Protein AF-A0A937X8Z0-F1 (afdb_monomer_lite)

Foldseek 3Di:
DPDPVLDQDPVLLVLLLQLLLVLLVQVLAALRHSLVSNVVSVCNVSLVVLVVCVVVVVPDPSSVSSPCSSVVSSVVNNVVCVVVSVVCCVPVVVVRVVVRVVSNVVSDDPD

Radius of gyration: 16.5 Å; chains: 1; bounding box: 35×36×47 Å

Organism: Eiseniibacteriota bacterium (NCBI:txid2212470)

Sequence (111 aa):
MQSPEDRVSPPVLLRAAFGGLLSGVANLVPGISGGTMLLAAGIYPRFVRAVAAVSTLRLQAGPIALLAVVALSTGAAILLLAGPIKELVVHQRWIMYSLFIGLTLGGLPVV

pLDDT: mean 90.81, std 11.16, range [37.5, 98.31]

Secondary structure (DSSP, 8-state):
---GGGS--HHHHHHHHHHHHHHHHHHHSTT--HHHHHHHTT-HHHHHHHHHHHHTT---HHHHHHHHHHHHHHHHHHHHHHHHHHHHHHHSHHHHHHHHHHHHHHTS---

Structure (mmCIF, N/CA/C/O backbone):
data_AF-A0A937X8Z0-F1
#
_entry.id   AF-A0A937X8Z0-F1
#
loop_
_atom_site.group_PDB
_atom_site.id
_atom_site.type_symbol
_atom_site.label_atom_id
_atom_site.label_alt_id
_atom_site.label_comp_id
_atom_site.label_asym_id
_atom_site.label_entity_id
_atom_site.label_seq_id
_atom_site.pdbx_PDB_ins_code
_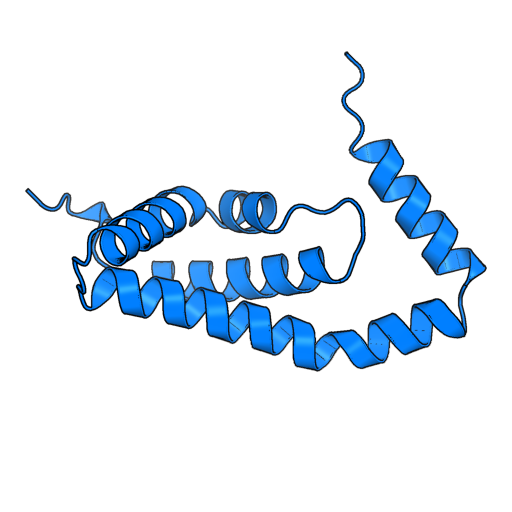atom_site.Cartn_x
_atom_site.Cartn_y
_atom_site.Cartn_z
_atom_site.occupancy
_atom_site.B_iso_or_equiv
_atom_site.auth_seq_id
_atom_site.auth_comp_id
_atom_site.auth_asym_id
_atom_si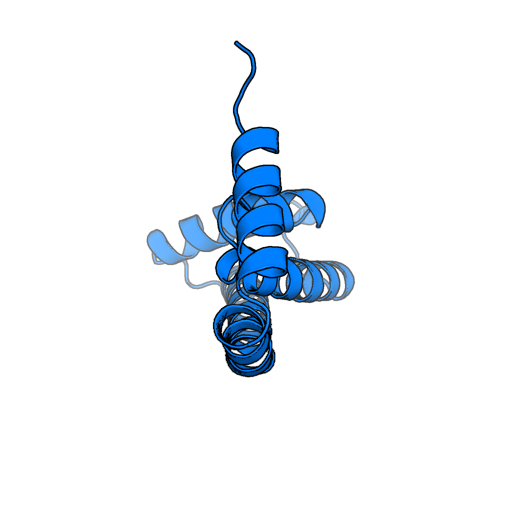te.auth_atom_id
_atom_site.pdbx_PDB_model_num
ATOM 1 N N . MET A 1 1 ? -16.987 5.3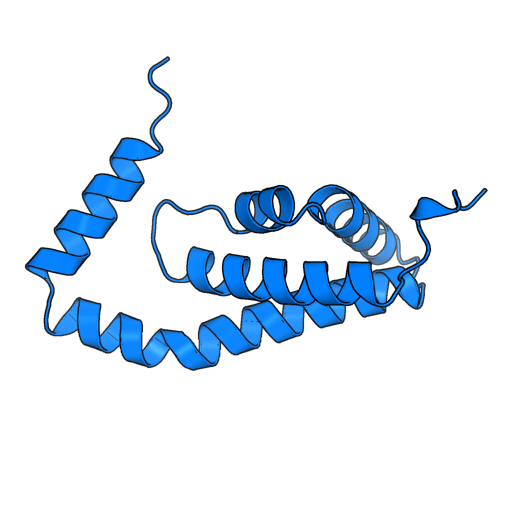93 23.948 1.00 37.50 1 MET A N 1
ATOM 2 C CA . MET A 1 1 ? -18.065 4.601 23.321 1.00 37.50 1 MET A CA 1
ATOM 3 C C . MET A 1 1 ? -17.543 4.123 21.974 1.00 37.50 1 MET A C 1
ATOM 5 O O . MET A 1 1 ? -17.239 4.970 21.150 1.00 37.50 1 MET A O 1
ATOM 9 N N . GLN A 1 2 ? -17.314 2.818 21.791 1.00 44.31 2 GLN A N 1
ATOM 10 C CA . GLN A 1 2 ? -16.991 2.256 20.470 1.00 44.31 2 GLN A CA 1
ATOM 11 C C . GLN A 1 2 ? -18.257 2.365 19.623 1.00 44.31 2 GLN A C 1
ATOM 13 O O . GLN A 1 2 ? -19.276 1.775 19.988 1.00 44.31 2 GLN A O 1
ATOM 18 N N . SER A 1 3 ? -18.235 3.160 18.558 1.00 48.75 3 SER A N 1
ATOM 19 C CA . SER A 1 3 ? -19.371 3.215 17.649 1.00 48.75 3 SER A CA 1
ATOM 20 C C . SER A 1 3 ? -19.538 1.844 16.964 1.00 48.75 3 SER A C 1
ATOM 22 O O . SER A 1 3 ? -18.546 1.146 16.731 1.00 48.75 3 SER A O 1
ATOM 24 N N . PRO A 1 4 ? -20.772 1.399 16.657 1.00 53.78 4 PRO A N 1
ATOM 25 C CA . PRO A 1 4 ? -21.049 0.067 16.092 1.00 53.78 4 PRO A CA 1
ATOM 26 C C . PRO A 1 4 ? -20.249 -0.271 14.818 1.00 53.78 4 PRO A C 1
ATOM 28 O O . PRO A 1 4 ? -20.068 -1.438 14.476 1.00 53.78 4 PRO A O 1
ATOM 31 N N . GLU A 1 5 ? -19.741 0.758 14.144 1.00 57.09 5 GLU A N 1
ATOM 32 C CA . GLU A 1 5 ? -18.948 0.742 12.913 1.00 57.09 5 GLU A CA 1
ATOM 33 C C . GLU A 1 5 ? -17.433 0.481 13.073 1.00 57.09 5 GLU A C 1
ATOM 35 O O . GLU A 1 5 ? -16.746 0.308 12.056 1.00 57.09 5 GLU A O 1
ATOM 40 N N . ASP A 1 6 ? -16.928 0.396 14.314 1.00 58.69 6 ASP A N 1
ATOM 41 C CA . ASP A 1 6 ? -15.540 0.021 14.654 1.00 58.69 6 ASP A CA 1
ATOM 42 C C . ASP A 1 6 ? -15.355 -1.498 14.859 1.00 58.69 6 ASP A C 1
ATOM 44 O O . ASP A 1 6 ? -14.237 -1.979 15.070 1.00 58.69 6 ASP A O 1
ATOM 48 N N . ARG A 1 7 ? -16.431 -2.294 14.772 1.00 68.25 7 ARG A N 1
ATOM 49 C CA . ARG A 1 7 ? -16.309 -3.756 14.795 1.00 68.25 7 ARG A CA 1
ATOM 50 C C . ARG A 1 7 ? -15.673 -4.241 13.498 1.00 68.25 7 ARG A C 1
ATOM 52 O O . ARG A 1 7 ? -16.231 -4.092 12.409 1.00 68.25 7 ARG A O 1
ATOM 59 N N . VAL A 1 8 ? -14.517 -4.882 13.631 1.00 76.50 8 VAL A N 1
ATOM 60 C CA . VAL A 1 8 ? -13.879 -5.607 12.533 1.00 76.50 8 VAL A CA 1
ATOM 61 C C . VAL A 1 8 ? -14.742 -6.821 12.206 1.00 76.50 8 VAL A C 1
ATOM 63 O O . VAL A 1 8 ? -14.759 -7.811 12.931 1.00 76.50 8 VAL A O 1
ATOM 66 N N . SER A 1 9 ? -15.519 -6.695 11.137 1.00 85.88 9 SER A N 1
ATOM 67 C CA . SER A 1 9 ? -16.422 -7.724 10.631 1.00 85.88 9 SER A CA 1
ATOM 68 C C . SER A 1 9 ? -15.829 -8.390 9.380 1.00 85.88 9 SER A C 1
ATOM 70 O O . SER A 1 9 ? -14.983 -7.785 8.711 1.00 85.88 9 SER A O 1
ATOM 72 N N . PRO A 1 10 ? -16.274 -9.607 9.012 1.00 86.56 10 PRO A N 1
ATOM 73 C CA . PRO A 1 10 ? -15.806 -10.301 7.809 1.00 86.56 10 PRO A CA 1
ATOM 74 C C . PRO A 1 10 ? -15.796 -9.454 6.520 1.00 86.56 10 PRO A C 1
ATOM 76 O O . PRO A 1 10 ? -14.779 -9.467 5.825 1.00 86.56 10 PRO A O 1
ATOM 79 N N . PRO A 1 11 ? -16.835 -8.652 6.190 1.00 90.56 11 PRO A N 1
ATOM 80 C CA . PRO A 1 11 ? -16.798 -7.828 4.980 1.00 90.56 11 PRO A CA 1
ATOM 81 C C . PRO A 1 11 ? -15.759 -6.703 5.057 1.00 90.56 11 PRO A C 1
ATOM 83 O O . PRO A 1 11 ? -15.192 -6.319 4.037 1.00 90.56 11 PRO A O 1
ATOM 86 N N . VAL A 1 12 ? -15.475 -6.175 6.251 1.00 91.44 12 VAL A N 1
ATOM 87 C CA . VAL A 1 12 ? -14.427 -5.161 6.437 1.00 91.44 12 VAL A CA 1
ATOM 88 C C . VAL A 1 12 ? -13.047 -5.781 6.241 1.00 91.44 12 VAL A C 1
ATOM 90 O O . VAL A 1 12 ? -12.215 -5.180 5.569 1.00 91.44 12 VAL A O 1
ATOM 93 N N . LEU A 1 13 ? -12.816 -6.990 6.762 1.00 93.19 13 LEU A N 1
ATOM 94 C CA . LEU A 1 13 ? -11.568 -7.734 6.556 1.00 93.19 13 LEU A CA 1
ATOM 95 C C . LEU A 1 13 ? -11.348 -8.075 5.081 1.00 93.19 13 LEU A C 1
ATOM 97 O O . LEU A 1 13 ? -10.238 -7.923 4.584 1.00 93.19 13 LEU A O 1
ATOM 101 N N . LEU A 1 14 ? -12.404 -8.460 4.360 1.00 95.00 14 LEU A N 1
ATOM 102 C CA . LEU A 1 14 ? -12.322 -8.710 2.922 1.00 95.00 14 LEU A CA 1
ATOM 103 C C . LEU A 1 14 ? -11.933 -7.443 2.150 1.00 95.00 14 LEU A C 1
ATOM 105 O O . LEU A 1 14 ? -11.033 -7.475 1.313 1.00 95.00 14 LEU A O 1
ATOM 109 N N . ARG A 1 15 ? -12.565 -6.305 2.464 1.00 95.25 15 ARG A N 1
ATOM 110 C CA . ARG A 1 15 ? -12.204 -5.006 1.870 1.00 95.25 15 ARG A CA 1
ATOM 111 C C . ARG A 1 15 ? -10.788 -4.582 2.246 1.00 95.25 15 ARG A C 1
ATOM 113 O O . ARG A 1 15 ? -10.106 -3.983 1.425 1.00 95.25 15 ARG A O 1
ATOM 120 N N . ALA A 1 16 ? -10.341 -4.901 3.459 1.00 96.25 16 ALA A N 1
ATOM 121 C CA . ALA A 1 16 ? -8.982 -4.634 3.914 1.00 96.25 16 ALA A CA 1
ATOM 122 C C . ALA A 1 16 ? -7.956 -5.491 3.164 1.00 96.25 16 ALA A C 1
ATOM 124 O O . ALA A 1 16 ? -6.927 -4.967 2.757 1.00 96.25 16 ALA A O 1
ATOM 125 N N . ALA A 1 17 ? -8.258 -6.767 2.918 1.00 97.50 17 ALA A N 1
ATOM 126 C CA . ALA A 1 17 ? -7.423 -7.644 2.106 1.00 97.50 17 ALA A CA 1
ATOM 127 C C . ALA A 1 17 ? -7.352 -7.148 0.656 1.00 97.50 17 ALA A C 1
ATOM 129 O O . ALA A 1 17 ? -6.266 -7.012 0.106 1.00 97.50 17 ALA A O 1
ATOM 130 N N . PHE A 1 18 ? -8.493 -6.803 0.051 1.00 97.62 18 PHE A N 1
ATOM 131 C CA . PHE A 1 18 ? -8.531 -6.254 -1.305 1.00 97.62 18 PHE A CA 1
ATOM 132 C C . PHE A 1 18 ? -7.789 -4.913 -1.408 1.00 97.62 18 PHE A C 1
ATOM 134 O O . PHE A 1 18 ? -6.944 -4.735 -2.279 1.00 97.62 18 PHE A O 1
ATOM 141 N N . GLY A 1 19 ? -8.045 -3.989 -0.480 1.00 97.31 19 GLY A N 1
ATOM 142 C CA . GLY A 1 19 ? -7.348 -2.707 -0.413 1.00 97.31 19 GLY A CA 1
ATOM 143 C C . GLY A 1 19 ? -5.846 -2.864 -0.176 1.00 97.31 19 GLY A C 1
ATOM 144 O O . GLY A 1 19 ? -5.063 -2.142 -0.784 1.00 97.31 19 GLY A O 1
ATOM 145 N N . GLY A 1 20 ? -5.432 -3.821 0.656 1.00 97.69 20 GLY A N 1
ATOM 146 C CA . GLY A 1 20 ? -4.023 -4.132 0.882 1.00 97.69 20 GLY A CA 1
ATOM 147 C C . GLY A 1 20 ? -3.349 -4.743 -0.348 1.00 97.69 20 GLY A C 1
ATOM 148 O O . GLY A 1 20 ? -2.253 -4.318 -0.698 1.00 97.69 20 GLY A O 1
ATOM 149 N N . LEU A 1 21 ? -4.021 -5.633 -1.089 1.00 97.94 21 LEU A N 1
ATOM 150 C CA . LEU A 1 21 ? -3.526 -6.115 -2.386 1.00 97.94 21 LEU A CA 1
ATOM 151 C C . LEU A 1 21 ? -3.301 -4.950 -3.362 1.00 97.94 21 LEU A C 1
ATOM 153 O O . LEU A 1 21 ? -2.215 -4.826 -3.926 1.00 97.94 21 LEU A O 1
ATOM 157 N N . LEU A 1 22 ? -4.290 -4.060 -3.516 1.00 96.94 22 LEU A N 1
ATOM 158 C CA . LEU A 1 22 ? -4.166 -2.875 -4.372 1.00 96.94 22 LEU A CA 1
ATOM 159 C C . LEU A 1 22 ? -3.053 -1.933 -3.897 1.00 96.94 22 LEU A C 1
ATOM 161 O O . LEU A 1 22 ? -2.303 -1.407 -4.714 1.00 96.94 22 LEU A O 1
ATOM 165 N N . SER A 1 23 ? -2.910 -1.744 -2.583 1.00 97.56 23 SER A N 1
ATOM 166 C CA . SER A 1 23 ? -1.815 -0.961 -2.004 1.00 97.56 23 SER A CA 1
ATOM 167 C C . SER A 1 23 ? -0.450 -1.590 -2.287 1.00 97.56 23 SER A C 1
ATOM 169 O O . SER A 1 23 ? 0.513 -0.865 -2.517 1.00 97.56 23 SER A O 1
ATOM 171 N N . GLY A 1 24 ? -0.347 -2.920 -2.286 1.00 97.00 24 GLY A N 1
ATOM 172 C CA . GLY A 1 24 ? 0.883 -3.624 -2.643 1.00 97.00 24 GLY A CA 1
ATOM 173 C C . GLY A 1 24 ? 1.252 -3.431 -4.110 1.00 97.00 24 GLY A C 1
ATOM 174 O O . GLY A 1 24 ? 2.404 -3.127 -4.405 1.00 97.00 24 GLY A O 1
ATOM 175 N N . VAL A 1 25 ? 0.273 -3.514 -5.018 1.00 95.31 25 VAL A N 1
ATOM 176 C CA . VAL A 1 25 ? 0.470 -3.198 -6.446 1.00 95.31 25 VAL A CA 1
ATOM 177 C C . VAL A 1 25 ? 0.910 -1.744 -6.626 1.00 95.31 25 VAL A C 1
ATOM 179 O O . VAL A 1 25 ? 1.869 -1.480 -7.346 1.00 95.31 25 VAL A O 1
ATOM 182 N N . ALA A 1 26 ? 0.246 -0.807 -5.942 1.00 94.94 26 ALA A N 1
ATOM 183 C CA . ALA A 1 26 ? 0.575 0.614 -5.996 1.00 94.94 26 ALA A CA 1
ATOM 184 C C . ALA A 1 26 ? 2.030 0.892 -5.596 1.00 94.94 26 ALA A C 1
ATOM 186 O O . ALA A 1 26 ? 2.697 1.691 -6.238 1.00 94.94 26 ALA A O 1
ATOM 187 N N . ASN A 1 27 ? 2.556 0.184 -4.594 1.00 94.75 27 ASN A N 1
ATOM 188 C CA . ASN A 1 27 ? 3.937 0.361 -4.143 1.00 94.75 27 ASN A CA 1
ATOM 189 C C . ASN A 1 27 ? 4.993 -0.146 -5.144 1.00 94.75 27 ASN A C 1
ATOM 191 O O . ASN A 1 27 ? 6.167 0.188 -4.998 1.00 94.75 27 ASN A O 1
ATOM 195 N N . LEU A 1 28 ? 4.607 -0.949 -6.140 1.00 93.50 28 LEU A N 1
ATOM 196 C CA . LEU A 1 28 ? 5.510 -1.431 -7.190 1.00 93.50 28 LEU A CA 1
ATOM 197 C C . LEU A 1 28 ? 5.553 -0.506 -8.416 1.00 93.50 28 LEU A C 1
ATOM 199 O O . LEU A 1 28 ? 6.435 -0.664 -9.261 1.00 93.50 28 LEU A O 1
ATOM 203 N N . VAL A 1 29 ? 4.612 0.438 -8.531 1.00 90.88 29 VAL A N 1
ATOM 204 C CA . VAL A 1 29 ? 4.456 1.310 -9.701 1.00 90.88 29 VAL A CA 1
ATOM 205 C C . VAL A 1 29 ? 4.581 2.780 -9.278 1.00 90.88 29 VAL A C 1
ATOM 207 O O . VAL A 1 29 ? 3.811 3.246 -8.439 1.00 90.88 29 VAL A O 1
ATOM 210 N N . PRO A 1 30 ? 5.513 3.555 -9.860 1.00 87.00 30 PRO A N 1
ATOM 211 C CA . PRO A 1 30 ? 5.668 4.966 -9.520 1.00 87.00 30 PRO A CA 1
ATOM 212 C C . PRO A 1 30 ? 4.417 5.773 -9.891 1.00 87.00 30 PRO A C 1
ATOM 214 O O . PRO A 1 30 ? 3.786 5.534 -10.919 1.00 87.00 30 PRO A O 1
ATOM 217 N N . GLY A 1 31 ? 4.073 6.749 -9.050 1.00 84.25 31 GLY A N 1
ATOM 218 C CA . GLY A 1 31 ? 2.926 7.636 -9.268 1.00 84.25 31 GLY A CA 1
ATOM 219 C C . GLY A 1 31 ? 1.591 7.130 -8.706 1.00 84.25 31 GLY A C 1
ATOM 220 O O . GLY A 1 31 ? 0.615 7.874 -8.753 1.00 84.25 31 GLY A O 1
ATOM 221 N N . ILE A 1 32 ? 1.524 5.925 -8.120 1.00 90.31 32 ILE A N 1
ATOM 222 C CA . ILE A 1 32 ? 0.3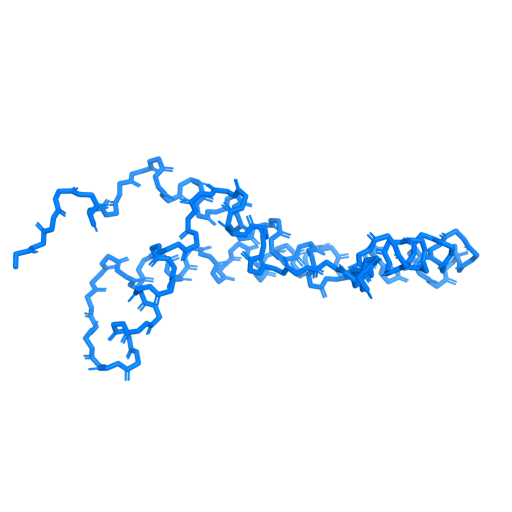20 5.431 -7.423 1.00 90.31 32 ILE A CA 1
ATOM 223 C C . ILE A 1 32 ? 0.509 5.502 -5.903 1.00 90.31 32 ILE A C 1
ATOM 225 O O . ILE A 1 32 ? 1.470 4.975 -5.353 1.00 90.31 32 ILE A O 1
ATOM 229 N N . SER A 1 33 ? -0.446 6.108 -5.193 1.00 91.56 33 SER A N 1
ATOM 230 C CA . SER A 1 33 ? -0.459 6.134 -3.723 1.00 91.56 33 SER A CA 1
ATOM 231 C C . SER A 1 33 ? -1.181 4.913 -3.144 1.00 91.56 33 SER A C 1
ATOM 233 O O . SER A 1 33 ? -2.382 4.725 -3.363 1.00 91.56 33 SER A O 1
ATOM 235 N N . GLY A 1 34 ? -0.477 4.117 -2.332 1.00 92.94 34 GLY A N 1
ATOM 236 C CA . GLY A 1 34 ? -1.069 2.990 -1.603 1.00 92.94 34 GLY A CA 1
ATOM 237 C C . GLY A 1 34 ? -2.197 3.417 -0.655 1.00 92.94 34 GLY A C 1
ATOM 238 O O . GLY A 1 34 ? -3.253 2.788 -0.618 1.00 92.94 34 GLY A O 1
ATOM 239 N N . GLY A 1 35 ? -2.049 4.559 0.027 1.00 93.44 35 GLY A N 1
ATOM 240 C CA . GLY A 1 35 ? -3.103 5.127 0.877 1.00 93.44 35 GLY A CA 1
ATOM 241 C C . GLY A 1 35 ? -4.378 5.471 0.099 1.00 93.44 35 GLY A C 1
ATOM 242 O O . GLY A 1 35 ? -5.482 5.218 0.583 1.00 93.44 35 GLY A O 1
ATOM 243 N N . THR A 1 36 ? -4.241 5.953 -1.140 1.00 93.81 36 THR A N 1
ATOM 244 C CA . THR A 1 36 ? -5.380 6.217 -2.033 1.00 93.81 36 THR A CA 1
ATOM 245 C C . THR A 1 36 ? -6.088 4.926 -2.439 1.00 93.81 36 THR A C 1
ATOM 247 O O . THR A 1 36 ? -7.313 4.909 -2.522 1.00 93.81 36 THR A O 1
ATOM 250 N N . MET A 1 37 ? -5.365 3.816 -2.619 1.00 96.19 37 MET A N 1
ATOM 251 C CA . MET A 1 37 ? -5.986 2.509 -2.882 1.00 96.19 37 MET A CA 1
ATOM 252 C C . MET A 1 37 ? -6.773 1.990 -1.674 1.00 96.19 37 MET A C 1
ATOM 254 O O . MET A 1 37 ? -7.885 1.481 -1.825 1.00 96.19 37 MET A O 1
ATOM 258 N N . LEU A 1 38 ? -6.260 2.193 -0.457 1.00 96.94 38 LEU A N 1
ATOM 259 C CA . LEU A 1 38 ? -7.010 1.895 0.769 1.00 96.94 38 LEU A CA 1
ATOM 260 C C . LEU A 1 38 ? -8.252 2.798 0.903 1.00 96.94 38 LEU A C 1
ATOM 262 O O . LEU A 1 38 ? -9.280 2.370 1.439 1.00 96.94 38 LEU A O 1
ATOM 266 N N . LEU A 1 39 ? -8.180 4.044 0.422 1.00 96.31 39 LEU A N 1
ATOM 267 C CA . LEU A 1 39 ? -9.314 4.970 0.413 1.00 96.31 39 LEU A CA 1
ATOM 268 C C . LEU A 1 39 ? -10.373 4.519 -0.592 1.00 96.31 39 LEU A C 1
ATOM 270 O O . LEU A 1 39 ? -11.542 4.426 -0.224 1.00 96.31 39 LEU A O 1
ATOM 274 N N . ALA A 1 40 ? -9.962 4.149 -1.805 1.00 95.38 40 ALA A N 1
ATOM 275 C CA . ALA A 1 40 ? -10.834 3.595 -2.837 1.00 95.38 40 ALA A CA 1
ATOM 276 C C . ALA A 1 40 ? -11.525 2.296 -2.380 1.00 95.38 40 ALA A C 1
ATOM 278 O O . ALA A 1 40 ? -12.706 2.090 -2.645 1.00 95.38 40 ALA A O 1
ATOM 279 N N . ALA A 1 41 ? -10.832 1.450 -1.607 1.00 95.06 41 ALA A N 1
ATOM 280 C CA . ALA A 1 41 ? -11.416 0.257 -0.987 1.00 95.06 41 ALA A CA 1
ATOM 281 C C . ALA A 1 41 ? -12.388 0.567 0.179 1.00 95.06 41 ALA A C 1
ATOM 283 O O . ALA A 1 41 ? -13.083 -0.328 0.677 1.00 95.06 41 ALA A O 1
ATOM 284 N N . GLY A 1 42 ? -12.456 1.826 0.627 1.00 94.81 42 GLY A N 1
ATOM 285 C CA . GLY A 1 42 ? -13.325 2.294 1.710 1.00 94.81 42 GLY A CA 1
ATOM 286 C C . GLY A 1 42 ? -12.831 1.943 3.117 1.00 94.81 42 GLY A C 1
ATOM 287 O O . GLY A 1 42 ? -13.604 2.002 4.077 1.00 94.81 42 GLY A O 1
ATOM 288 N N . ILE A 1 43 ? -11.560 1.553 3.262 1.00 95.44 43 ILE A N 1
ATOM 289 C CA . ILE A 1 43 ? -10.987 1.104 4.543 1.00 95.44 43 ILE A CA 1
ATOM 290 C C . ILE A 1 43 ? -9.989 2.097 5.143 1.00 95.44 43 ILE A C 1
ATOM 292 O O . ILE A 1 43 ? -9.664 1.976 6.324 1.00 95.44 43 ILE A O 1
ATOM 296 N N . TYR A 1 44 ? -9.566 3.117 4.390 1.00 95.56 44 TYR A N 1
ATOM 297 C CA . TYR A 1 44 ? -8.577 4.106 4.835 1.00 95.56 44 TYR A CA 1
ATOM 298 C C . TYR A 1 44 ? -8.882 4.768 6.192 1.00 95.56 44 TYR A C 1
ATOM 300 O O . TYR A 1 44 ? -7.993 4.755 7.044 1.00 95.56 44 TYR A O 1
ATOM 308 N N . PRO A 1 45 ? -10.106 5.258 6.494 1.00 94.00 45 PRO A N 1
ATOM 309 C CA . PRO A 1 45 ? -10.377 5.862 7.803 1.00 94.00 45 PRO A CA 1
ATOM 310 C C . PRO A 1 45 ? -10.173 4.883 8.967 1.00 94.00 45 PRO A C 1
ATOM 312 O O . PRO A 1 45 ? -9.661 5.261 10.019 1.00 94.00 45 PRO A O 1
ATOM 315 N N . ARG A 1 46 ? -10.539 3.608 8.774 1.00 92.88 46 ARG A N 1
ATOM 316 C CA . ARG A 1 46 ? -10.345 2.550 9.778 1.00 92.88 46 ARG A CA 1
ATOM 317 C C . ARG A 1 46 ? -8.873 2.180 9.912 1.00 92.88 46 ARG A C 1
ATOM 319 O O . ARG A 1 46 ? -8.407 1.997 11.030 1.00 92.88 46 ARG A O 1
ATOM 326 N N . PHE A 1 47 ? -8.146 2.122 8.798 1.00 94.94 47 PHE A N 1
ATOM 327 C CA . PHE A 1 47 ? -6.704 1.891 8.785 1.00 94.94 47 PHE A CA 1
ATOM 328 C C . PHE A 1 47 ? -5.962 2.973 9.579 1.00 94.94 47 PHE A C 1
ATOM 330 O O . PHE A 1 47 ? -5.236 2.642 10.508 1.00 94.94 47 PHE A O 1
ATOM 337 N N . VAL A 1 48 ? -6.213 4.258 9.303 1.00 95.69 48 VAL A N 1
ATOM 338 C CA . VAL A 1 48 ? -5.564 5.373 10.017 1.00 95.69 48 VAL A CA 1
ATOM 339 C C . VAL A 1 48 ? -5.895 5.354 11.513 1.00 95.69 48 VAL A C 1
ATOM 341 O O . VAL A 1 48 ? -4.995 5.504 12.338 1.00 95.69 48 VAL A O 1
ATOM 344 N N . ARG A 1 49 ? -7.158 5.104 11.892 1.00 94.00 49 ARG A N 1
ATOM 345 C CA . ARG A 1 49 ? -7.539 4.937 13.309 1.00 94.00 49 ARG A CA 1
ATOM 346 C C . ARG A 1 49 ? -6.831 3.753 13.963 1.00 94.00 49 ARG A C 1
ATOM 348 O O . ARG A 1 49 ? -6.400 3.865 15.107 1.00 94.00 49 ARG A O 1
ATOM 355 N N . ALA A 1 50 ? -6.709 2.632 13.254 1.00 93.19 50 ALA A N 1
ATOM 356 C CA . ALA A 1 50 ? -6.027 1.451 13.761 1.00 93.19 50 ALA A CA 1
ATOM 357 C C . ALA A 1 50 ? -4.529 1.708 13.970 1.00 93.19 50 ALA A C 1
ATOM 359 O O . ALA A 1 50 ? -4.003 1.350 15.023 1.00 93.19 50 ALA A O 1
ATOM 360 N N . VAL A 1 51 ? -3.869 2.394 13.027 1.00 95.44 51 VAL A N 1
ATOM 361 C CA . VAL A 1 51 ? -2.482 2.859 13.187 1.00 95.44 51 VAL A CA 1
ATOM 362 C C . VAL A 1 51 ? -2.370 3.758 14.419 1.00 95.44 51 VAL A C 1
ATOM 364 O O . VAL A 1 51 ? -1.562 3.474 15.295 1.00 95.44 51 VAL A O 1
ATOM 367 N N . ALA A 1 52 ? -3.228 4.775 14.553 1.00 95.12 52 ALA A N 1
ATOM 368 C CA . ALA A 1 52 ? -3.206 5.693 15.694 1.00 95.12 52 ALA A CA 1
ATOM 369 C C . ALA A 1 52 ? -3.415 4.983 17.049 1.00 95.12 52 ALA A C 1
ATOM 371 O O . ALA A 1 52 ? -2.772 5.325 18.045 1.00 95.12 52 ALA A O 1
ATOM 372 N N . ALA A 1 53 ? -4.283 3.968 17.102 1.00 92.50 53 ALA A N 1
ATOM 373 C CA . ALA A 1 53 ? -4.485 3.155 18.298 1.00 92.50 53 ALA A CA 1
ATOM 374 C C . ALA A 1 53 ? -3.212 2.380 18.678 1.00 92.50 53 ALA A C 1
ATOM 376 O O . ALA A 1 53 ? -2.782 2.429 19.829 1.00 92.50 53 ALA A O 1
ATOM 377 N N . VAL A 1 54 ? -2.558 1.726 17.716 1.00 92.62 54 VAL A N 1
ATOM 378 C CA . VAL A 1 54 ? -1.305 0.997 17.970 1.00 92.62 54 VAL A CA 1
ATOM 379 C C . VAL A 1 54 ? -0.165 1.950 18.341 1.00 92.62 54 VAL A C 1
ATOM 381 O O . VAL A 1 54 ? 0.568 1.669 19.286 1.00 92.62 54 VAL A O 1
ATOM 384 N N . SER A 1 55 ? -0.058 3.110 17.685 1.00 93.94 55 SER A N 1
ATOM 385 C CA . SER A 1 55 ? 0.934 4.147 18.011 1.00 93.94 55 SER A CA 1
ATOM 386 C C . SER A 1 55 ? 0.778 4.705 19.428 1.00 93.94 55 SER A C 1
ATOM 388 O O . SER A 1 55 ? 1.758 5.129 20.030 1.00 93.94 55 SER A O 1
ATOM 390 N N . THR A 1 56 ? -0.436 4.681 19.982 1.00 94.31 56 THR A N 1
ATOM 391 C CA . THR A 1 56 ? -0.722 5.077 21.372 1.00 94.31 56 THR A CA 1
ATOM 392 C C . THR A 1 56 ? -0.707 3.893 22.347 1.00 94.31 56 THR A C 1
ATOM 394 O O . THR A 1 56 ? -1.252 3.997 23.445 1.00 94.31 56 THR A O 1
ATOM 397 N N . LEU A 1 57 ? -0.098 2.760 21.960 1.00 92.00 57 LEU A N 1
ATOM 398 C CA . LEU A 1 57 ? -0.000 1.519 22.747 1.00 92.00 57 LEU A CA 1
ATOM 399 C C . LEU A 1 57 ? -1.359 0.902 23.133 1.00 92.00 57 LEU A C 1
ATOM 401 O O . LEU A 1 57 ? -1.451 0.056 24.022 1.00 92.00 57 LEU A O 1
ATOM 405 N N . ARG A 1 58 ? -2.437 1.262 22.428 1.00 88.44 58 ARG A N 1
ATOM 406 C CA . ARG A 1 58 ? -3.764 0.655 22.592 1.00 88.44 58 ARG A CA 1
ATOM 407 C C . ARG A 1 58 ? -3.867 -0.590 21.715 1.00 88.44 58 ARG A C 1
ATOM 409 O O . ARG A 1 58 ? -4.467 -0.577 20.641 1.00 88.44 58 ARG A O 1
ATOM 416 N N . LEU A 1 59 ? -3.279 -1.680 22.202 1.00 88.19 59 LEU A N 1
ATOM 417 C CA . LEU A 1 59 ? -3.177 -2.968 21.510 1.00 88.19 59 LEU A CA 1
ATOM 418 C C . LEU A 1 59 ? -4.488 -3.769 21.562 1.00 88.19 59 LEU A C 1
ATOM 420 O O . LEU A 1 59 ? -4.612 -4.781 22.246 1.00 88.19 59 LEU A O 1
ATOM 424 N N . GLN A 1 60 ? -5.497 -3.293 20.838 1.00 88.69 60 GLN A N 1
ATOM 425 C CA . GLN A 1 60 ? -6.789 -3.966 20.714 1.00 88.69 60 GLN A CA 1
ATOM 426 C C . GLN A 1 60 ? -6.784 -4.965 19.550 1.00 88.69 60 GLN A C 1
ATOM 428 O O . GLN A 1 60 ? -6.275 -4.669 18.469 1.00 88.69 60 GLN A O 1
ATOM 433 N N . ALA A 1 61 ? -7.427 -6.122 19.740 1.00 88.12 61 ALA A N 1
ATOM 434 C CA . ALA A 1 61 ? -7.460 -7.196 18.743 1.00 88.12 61 ALA A CA 1
ATOM 435 C C . ALA A 1 61 ? -8.034 -6.759 17.381 1.00 88.12 61 ALA A C 1
ATOM 437 O O . ALA A 1 61 ? -7.526 -7.177 16.348 1.00 88.12 61 ALA A O 1
ATOM 438 N N . GLY A 1 62 ? -9.052 -5.888 17.359 1.00 89.31 62 GLY A N 1
ATOM 439 C CA . GLY A 1 62 ? -9.655 -5.380 16.118 1.00 89.31 62 GLY A CA 1
ATOM 440 C C . GLY A 1 62 ? -8.669 -4.580 15.252 1.00 89.31 62 GLY A C 1
ATOM 441 O O . GLY A 1 62 ? -8.344 -5.022 14.150 1.00 89.31 62 GLY A O 1
ATOM 442 N N . PRO A 1 63 ? -8.153 -3.432 15.733 1.00 91.62 63 PRO A N 1
ATOM 443 C CA . PRO A 1 63 ? -7.104 -2.668 15.058 1.00 91.62 63 PRO A CA 1
ATOM 444 C C . PRO A 1 63 ? -5.913 -3.517 14.610 1.00 91.62 63 PRO A C 1
ATOM 446 O O . PRO A 1 63 ? -5.487 -3.404 13.464 1.00 91.62 63 PRO A O 1
ATOM 449 N N . ILE A 1 64 ? -5.422 -4.411 15.474 1.00 93.44 64 ILE A N 1
ATOM 450 C CA . ILE A 1 64 ? -4.305 -5.304 15.145 1.00 93.44 64 ILE A CA 1
ATOM 451 C C . ILE A 1 64 ? -4.680 -6.251 14.003 1.00 93.44 64 ILE A C 1
ATOM 453 O O . ILE A 1 64 ? -3.910 -6.377 13.059 1.00 93.44 64 ILE A O 1
ATOM 457 N N . ALA A 1 65 ? -5.861 -6.874 14.038 1.00 94.25 65 ALA A N 1
ATOM 458 C CA . ALA A 1 65 ? -6.321 -7.758 12.971 1.00 94.25 65 ALA A CA 1
ATOM 459 C C . ALA A 1 65 ? -6.471 -7.017 11.634 1.00 94.25 65 ALA A C 1
ATOM 461 O O . ALA A 1 65 ? -6.051 -7.529 10.598 1.00 94.25 65 ALA A O 1
ATOM 462 N N . LEU A 1 66 ? -7.018 -5.796 11.647 1.00 94.94 66 LEU A N 1
ATOM 463 C CA . LEU A 1 66 ? -7.138 -4.969 10.445 1.00 94.94 66 LEU A CA 1
ATOM 464 C C . LEU A 1 66 ? -5.758 -4.652 9.852 1.00 94.94 66 LEU A C 1
ATOM 466 O O . LEU A 1 66 ? -5.545 -4.850 8.657 1.00 94.94 66 LEU A O 1
ATOM 470 N N . LEU A 1 67 ? -4.822 -4.184 10.684 1.00 96.25 67 LEU A N 1
ATOM 471 C CA . LEU A 1 67 ? -3.460 -3.870 10.253 1.00 96.25 67 LEU A CA 1
ATOM 472 C C . LEU A 1 67 ? -2.721 -5.114 9.768 1.00 96.25 67 LEU A C 1
ATOM 474 O O . LEU A 1 67 ? -2.055 -5.046 8.742 1.00 96.25 67 LEU A O 1
ATOM 478 N N . ALA A 1 68 ? -2.875 -6.246 10.454 1.00 96.94 68 ALA A N 1
ATOM 479 C CA . ALA A 1 68 ? -2.279 -7.512 10.055 1.00 96.94 68 ALA A CA 1
ATOM 480 C C . ALA A 1 68 ? -2.786 -7.950 8.678 1.00 96.94 68 ALA A C 1
ATOM 482 O O . ALA A 1 68 ? -1.981 -8.293 7.822 1.00 96.94 68 ALA A O 1
ATOM 483 N N . VAL A 1 69 ? -4.095 -7.876 8.418 1.00 97.69 69 VAL A N 1
ATOM 484 C CA . VAL A 1 69 ? -4.653 -8.223 7.103 1.00 97.69 69 VAL A CA 1
ATOM 485 C C . VAL A 1 69 ? -4.145 -7.288 6.009 1.00 97.69 69 VAL A C 1
ATOM 487 O O . VAL A 1 69 ? -3.728 -7.773 4.956 1.00 97.69 69 VAL A O 1
ATOM 490 N N . VAL A 1 70 ? -4.129 -5.971 6.243 1.00 97.81 70 VAL A N 1
ATOM 491 C CA . VAL A 1 70 ? -3.585 -5.009 5.268 1.00 97.81 70 VAL A CA 1
ATOM 492 C C . VAL A 1 70 ? -2.100 -5.279 5.022 1.00 97.81 70 VAL A C 1
ATOM 494 O O . VAL A 1 70 ? -1.684 -5.349 3.871 1.00 97.81 70 VAL A O 1
ATOM 497 N N . ALA A 1 71 ? -1.304 -5.489 6.071 1.00 97.94 71 ALA A N 1
ATOM 498 C CA . ALA A 1 71 ? 0.130 -5.736 5.957 1.00 97.94 71 ALA A CA 1
ATOM 499 C C . ALA A 1 71 ? 0.437 -7.059 5.243 1.00 97.94 71 ALA A C 1
ATOM 501 O O . ALA A 1 71 ? 1.275 -7.084 4.346 1.00 97.94 71 ALA A O 1
ATOM 502 N N . LEU A 1 72 ? -0.268 -8.141 5.589 1.00 98.31 72 LEU A N 1
ATOM 503 C CA . LEU A 1 72 ? -0.098 -9.454 4.966 1.00 98.31 72 LEU A CA 1
ATOM 504 C C . LEU A 1 72 ? -0.484 -9.427 3.489 1.00 98.31 72 LEU A C 1
ATOM 506 O O . LEU A 1 72 ? 0.268 -9.925 2.661 1.00 98.31 72 LEU A O 1
ATOM 510 N N . SER A 1 73 ? -1.621 -8.823 3.141 1.00 97.94 73 SER A N 1
ATOM 511 C CA . SER A 1 73 ? -2.051 -8.710 1.740 1.00 97.94 73 SER A CA 1
ATOM 512 C C . SER A 1 73 ? -1.154 -7.775 0.923 1.00 97.94 73 SER A C 1
ATOM 514 O O . SER A 1 73 ? -0.784 -8.124 -0.195 1.00 97.94 73 SER A O 1
ATOM 516 N N . THR A 1 74 ? -0.727 -6.642 1.490 1.00 98.19 74 THR A N 1
ATOM 517 C CA . THR A 1 74 ? 0.246 -5.734 0.854 1.00 98.19 74 THR A CA 1
ATOM 518 C C . THR A 1 74 ? 1.576 -6.445 0.616 1.00 98.19 74 THR A C 1
ATOM 520 O O . THR A 1 74 ? 2.107 -6.415 -0.492 1.00 98.19 74 THR A O 1
ATOM 523 N N . GLY A 1 75 ? 2.098 -7.128 1.639 1.00 98.12 75 GLY A N 1
ATOM 524 C CA . GLY A 1 75 ? 3.336 -7.896 1.551 1.00 98.12 75 GLY A CA 1
ATOM 525 C C . GLY A 1 75 ? 3.235 -9.043 0.550 1.00 98.12 75 GLY A C 1
ATOM 526 O O . GLY A 1 75 ? 4.124 -9.200 -0.279 1.00 98.12 75 GLY A O 1
ATOM 527 N N . ALA A 1 76 ? 2.132 -9.795 0.560 1.00 98.12 76 ALA A N 1
ATOM 528 C CA . ALA A 1 76 ? 1.882 -10.863 -0.403 1.00 98.12 76 ALA A CA 1
ATOM 529 C C . ALA A 1 76 ? 1.844 -10.332 -1.842 1.00 98.12 76 ALA A C 1
ATOM 531 O O . ALA A 1 76 ? 2.511 -10.891 -2.707 1.00 98.12 76 ALA A O 1
ATOM 532 N N . ALA A 1 77 ? 1.132 -9.230 -2.102 1.00 97.75 77 ALA A N 1
ATOM 533 C CA . ALA A 1 77 ? 1.109 -8.606 -3.423 1.00 97.75 77 ALA A CA 1
ATOM 534 C C . ALA A 1 77 ? 2.512 -8.177 -3.874 1.00 97.75 77 ALA A C 1
ATOM 536 O O . ALA A 1 77 ? 2.903 -8.482 -4.997 1.00 97.75 77 ALA A O 1
ATOM 537 N N . ILE A 1 78 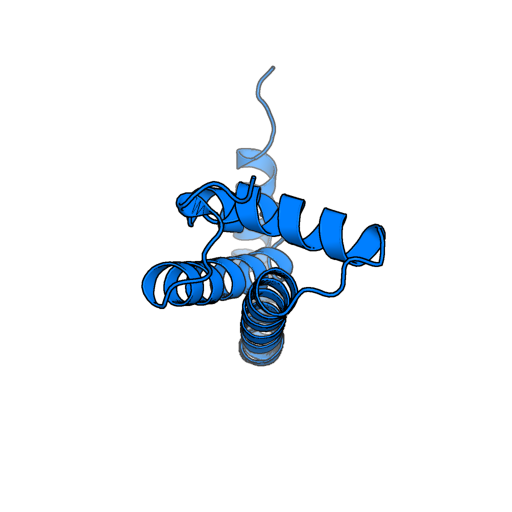? 3.295 -7.542 -2.997 1.00 97.25 78 ILE A N 1
ATOM 538 C CA . ILE A 1 78 ? 4.672 -7.136 -3.309 1.00 97.25 78 ILE A CA 1
ATOM 539 C C . ILE A 1 78 ? 5.543 -8.354 -3.623 1.00 97.25 78 ILE A C 1
ATOM 541 O O . ILE A 1 78 ? 6.180 -8.390 -4.670 1.00 97.25 78 ILE A O 1
ATOM 545 N N . LEU A 1 79 ? 5.553 -9.365 -2.754 1.00 97.75 79 LEU A N 1
ATOM 546 C CA . LEU A 1 79 ? 6.392 -10.553 -2.925 1.00 97.75 79 LEU A CA 1
ATOM 547 C C . LEU A 1 79 ? 6.041 -11.332 -4.198 1.00 97.75 79 LEU A C 1
ATOM 549 O O . LEU A 1 79 ? 6.940 -11.806 -4.887 1.00 97.75 79 LEU A O 1
ATOM 553 N N . LEU A 1 80 ? 4.751 -11.436 -4.527 1.00 97.50 80 LEU A N 1
ATOM 554 C CA . LEU A 1 80 ? 4.285 -12.160 -5.708 1.00 97.50 80 LEU A CA 1
ATOM 555 C C . LEU A 1 80 ? 4.511 -11.379 -7.011 1.00 97.50 80 LEU A C 1
ATOM 557 O O . LEU A 1 80 ? 4.831 -11.989 -8.029 1.00 97.50 80 LEU A O 1
ATOM 561 N N . LEU A 1 81 ? 4.353 -10.049 -7.010 1.00 96.44 81 LEU A N 1
ATOM 562 C CA . LEU A 1 81 ? 4.421 -9.239 -8.237 1.00 96.44 81 LEU A CA 1
ATOM 563 C C . LEU A 1 81 ? 5.776 -8.562 -8.472 1.00 96.44 81 LEU A C 1
ATOM 565 O O . LEU A 1 81 ? 6.044 -8.167 -9.607 1.00 96.44 81 LEU A O 1
ATOM 569 N N . ALA A 1 82 ? 6.648 -8.441 -7.468 1.00 95.25 82 ALA A N 1
ATOM 570 C CA . ALA A 1 82 ? 7.942 -7.774 -7.631 1.00 95.25 82 ALA A CA 1
ATOM 571 C C . ALA A 1 82 ? 8.808 -8.433 -8.716 1.00 95.25 82 ALA A C 1
ATOM 573 O O . ALA A 1 82 ? 9.436 -7.727 -9.503 1.00 95.25 82 ALA A O 1
ATOM 574 N N . GLY A 1 83 ? 8.813 -9.770 -8.791 1.00 96.06 83 GLY A N 1
ATOM 575 C CA . GLY A 1 83 ? 9.514 -10.522 -9.838 1.00 96.06 83 GLY A CA 1
ATOM 576 C C . GLY A 1 83 ? 8.987 -10.191 -11.240 1.00 96.06 83 GLY A C 1
ATOM 577 O O . GLY A 1 83 ? 9.728 -9.606 -12.027 1.00 96.06 83 GLY A O 1
ATOM 578 N N . PRO A 1 84 ? 7.702 -10.468 -11.538 1.00 95.31 84 PRO A N 1
ATOM 579 C CA . PRO A 1 84 ? 7.094 -10.143 -12.828 1.00 95.31 84 PRO A CA 1
ATOM 580 C C . PRO A 1 84 ? 7.257 -8.676 -13.242 1.00 95.31 84 PRO A C 1
ATOM 582 O O . PRO A 1 84 ? 7.623 -8.398 -14.383 1.00 95.31 84 PRO A O 1
ATOM 585 N N . ILE A 1 85 ? 7.041 -7.724 -12.325 1.00 94.00 85 ILE A N 1
ATOM 586 C CA . ILE A 1 85 ? 7.202 -6.296 -12.631 1.00 94.00 85 ILE A CA 1
ATOM 587 C C . ILE A 1 85 ? 8.662 -5.971 -12.949 1.00 94.00 85 ILE A C 1
ATOM 589 O O . ILE A 1 85 ? 8.918 -5.262 -13.919 1.00 94.00 85 ILE A O 1
ATOM 593 N N . LYS A 1 86 ? 9.630 -6.521 -12.206 1.00 94.75 86 LYS A N 1
ATOM 594 C CA . LYS A 1 86 ? 11.057 -6.375 -12.529 1.00 94.75 86 LYS A CA 1
ATOM 595 C C . LYS A 1 86 ? 11.369 -6.937 -13.918 1.00 94.75 86 LYS A C 1
ATOM 597 O O . LYS A 1 86 ? 12.064 -6.276 -14.687 1.00 94.75 86 LYS A O 1
ATOM 602 N N . GLU A 1 87 ? 10.853 -8.120 -14.246 1.00 96.38 87 GLU A N 1
ATOM 603 C CA . GLU A 1 87 ? 11.047 -8.765 -15.548 1.00 96.38 87 GLU A CA 1
ATOM 604 C C . GLU A 1 87 ? 10.561 -7.859 -16.689 1.00 96.38 87 GLU A C 1
ATOM 606 O O . GLU A 1 87 ? 11.301 -7.610 -17.644 1.00 96.38 87 GLU A O 1
ATOM 611 N N . LEU A 1 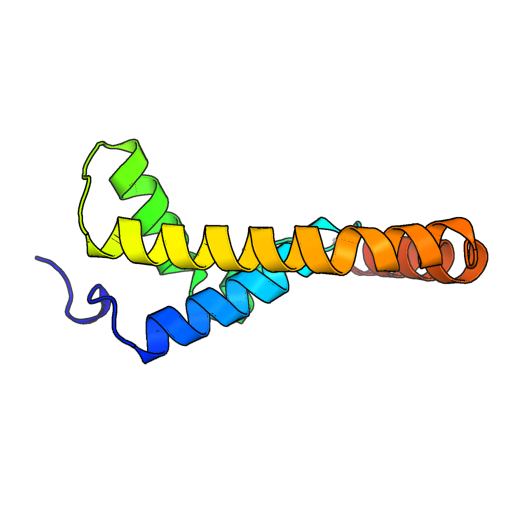88 ? 9.348 -7.308 -16.547 1.00 95.06 88 LEU A N 1
ATOM 612 C CA . LEU A 1 88 ? 8.738 -6.376 -17.496 1.00 95.06 88 LEU A CA 1
ATOM 613 C C . LEU A 1 88 ? 9.531 -5.073 -17.594 1.00 95.06 88 LEU A C 1
ATOM 615 O O . LEU A 1 88 ? 9.785 -4.591 -18.693 1.00 95.06 88 LEU A O 1
ATOM 619 N N . VAL A 1 89 ? 9.958 -4.504 -16.467 1.00 94.12 89 VAL A N 1
ATOM 620 C CA . VAL A 1 89 ? 10.738 -3.259 -16.455 1.00 94.12 89 VAL A CA 1
ATOM 621 C C . VAL A 1 89 ? 12.084 -3.441 -17.149 1.00 94.12 89 VAL A C 1
ATOM 623 O O . VAL A 1 89 ? 12.530 -2.519 -17.822 1.00 94.12 89 VAL A O 1
ATOM 626 N N . VAL A 1 90 ? 12.727 -4.605 -17.023 1.00 95.75 90 VAL A N 1
ATOM 627 C CA . VAL A 1 90 ? 14.044 -4.870 -17.625 1.00 95.75 90 VAL A CA 1
ATOM 628 C C . VAL A 1 90 ? 13.942 -5.235 -19.105 1.00 95.75 90 VAL A C 1
ATOM 630 O O . VAL A 1 90 ? 14.734 -4.731 -19.899 1.00 95.75 90 VAL A O 1
ATOM 633 N N . HIS A 1 91 ? 12.980 -6.074 -19.494 1.00 97.19 91 HIS A N 1
ATOM 634 C CA . HIS A 1 91 ? 12.876 -6.571 -20.871 1.00 97.19 91 HIS A CA 1
ATOM 635 C C . HIS A 1 91 ? 11.980 -5.703 -21.761 1.00 97.19 91 HIS A C 1
ATOM 637 O O . HIS A 1 91 ? 12.215 -5.613 -22.960 1.00 97.19 91 HIS A O 1
ATOM 643 N N . GLN A 1 92 ? 10.988 -5.019 -21.186 1.00 95.62 92 GLN A N 1
ATOM 644 C CA . GLN A 1 92 ? 10.023 -4.168 -21.893 1.00 95.62 92 GLN A CA 1
ATOM 645 C C . GLN A 1 92 ? 10.167 -2.696 -21.480 1.00 95.62 92 GLN A C 1
ATOM 647 O O . GLN A 1 92 ? 9.184 -1.991 -21.239 1.00 95.62 92 GLN A O 1
ATOM 652 N N . ARG A 1 93 ? 11.420 -2.222 -21.406 1.00 93.81 93 ARG A N 1
ATOM 653 C CA . ARG A 1 93 ? 11.807 -0.900 -20.870 1.00 93.81 93 ARG A CA 1
ATOM 654 C C . ARG A 1 93 ? 10.992 0.243 -21.463 1.00 93.81 93 ARG A C 1
ATOM 656 O O . ARG A 1 93 ? 10.476 1.066 -20.720 1.00 93.81 93 ARG A O 1
ATOM 663 N N . TRP A 1 94 ? 10.853 0.277 -22.789 1.00 95.50 94 TRP A N 1
ATOM 664 C CA . TRP A 1 94 ? 10.135 1.344 -23.489 1.00 95.50 94 TRP A CA 1
ATOM 665 C C . TRP A 1 94 ? 8.667 1.423 -23.063 1.00 95.50 94 TRP A C 1
ATOM 667 O O . TRP A 1 94 ? 8.203 2.492 -22.684 1.00 95.50 94 TRP A O 1
ATOM 677 N N . ILE A 1 95 ? 7.965 0.286 -23.035 1.00 95.62 95 ILE A N 1
ATOM 678 C CA . ILE A 1 95 ? 6.551 0.218 -22.640 1.00 95.62 95 ILE A CA 1
ATOM 679 C C . ILE A 1 95 ? 6.390 0.628 -21.173 1.00 95.62 95 ILE A C 1
ATOM 681 O O . ILE A 1 95 ? 5.559 1.477 -20.852 1.00 95.62 95 ILE A O 1
ATOM 685 N N . MET A 1 96 ? 7.209 0.059 -20.283 1.00 95.38 96 MET A N 1
ATOM 686 C CA . MET A 1 96 ? 7.115 0.322 -18.847 1.00 95.38 96 MET A CA 1
ATOM 687 C C . MET A 1 96 ? 7.473 1.766 -18.494 1.00 95.38 96 MET A C 1
ATOM 689 O O . MET A 1 96 ? 6.789 2.378 -17.679 1.00 95.38 96 MET A O 1
ATOM 693 N N . TYR A 1 97 ? 8.495 2.349 -19.124 1.00 94.12 97 TYR A N 1
ATOM 694 C CA . TYR A 1 97 ? 8.847 3.751 -18.904 1.00 94.12 97 TYR A CA 1
ATOM 695 C C . TYR A 1 97 ? 7.773 4.696 -19.437 1.00 94.12 97 TYR A C 1
ATOM 697 O O . TYR A 1 97 ? 7.399 5.623 -18.724 1.00 94.12 97 TYR A O 1
ATOM 705 N N . SER A 1 98 ? 7.214 4.449 -20.626 1.00 95.12 98 SER A N 1
ATOM 706 C CA . SER A 1 98 ? 6.085 5.240 -21.130 1.00 95.12 98 SER A CA 1
ATOM 707 C C . SER A 1 98 ? 4.868 5.157 -20.203 1.00 95.12 98 SER A C 1
ATOM 709 O O . SER A 1 98 ? 4.254 6.186 -19.923 1.00 95.12 98 SER A O 1
ATOM 711 N N . LEU A 1 99 ? 4.558 3.969 -19.670 1.00 93.56 99 LEU A N 1
ATOM 712 C CA . LEU A 1 99 ? 3.484 3.779 -18.693 1.00 93.56 99 LEU A CA 1
ATOM 713 C C . LEU A 1 99 ? 3.750 4.560 -17.397 1.00 93.56 99 LEU A C 1
ATOM 715 O O . LEU A 1 99 ? 2.880 5.294 -16.937 1.00 93.56 99 LEU A O 1
ATOM 719 N N . PHE A 1 100 ? 4.947 4.432 -16.821 1.00 93.56 100 PHE A N 1
ATOM 720 C CA . PHE A 1 100 ? 5.324 5.102 -15.572 1.00 93.56 100 PHE A CA 1
ATOM 721 C C . PHE A 1 100 ? 5.331 6.623 -15.705 1.00 93.56 100 PHE A C 1
ATOM 723 O O . PHE A 1 100 ? 4.822 7.319 -14.826 1.00 93.56 100 PHE A O 1
ATOM 730 N N . ILE A 1 101 ? 5.866 7.143 -16.810 1.00 92.69 101 ILE A N 1
ATOM 731 C CA . ILE A 1 101 ? 5.850 8.575 -17.114 1.00 92.69 101 ILE A CA 1
ATOM 732 C C . ILE A 1 101 ? 4.406 9.056 -17.270 1.00 92.69 101 ILE A C 1
ATOM 734 O O . ILE A 1 101 ? 4.025 10.025 -16.620 1.00 92.69 101 ILE A O 1
ATOM 738 N N . GLY A 1 102 ? 3.588 8.367 -18.072 1.00 92.94 102 GLY A N 1
ATOM 739 C CA . GLY A 1 102 ? 2.187 8.734 -18.282 1.00 92.94 102 GLY A CA 1
ATOM 740 C C . GLY A 1 102 ? 1.377 8.741 -16.985 1.00 92.94 102 GLY A C 1
ATOM 741 O O . GLY A 1 102 ? 0.634 9.683 -16.731 1.00 92.94 102 GLY A O 1
ATOM 742 N N . LEU A 1 103 ? 1.568 7.737 -16.129 1.00 90.25 103 LEU A N 1
ATOM 743 C CA . LEU A 1 103 ? 0.887 7.645 -14.841 1.00 90.25 103 LEU A CA 1
ATOM 744 C C . LEU A 1 103 ? 1.332 8.737 -13.863 1.00 90.25 103 LEU A C 1
ATOM 746 O O . LEU A 1 103 ? 0.500 9.341 -13.191 1.00 90.25 103 LEU A O 1
ATOM 750 N N . THR A 1 104 ? 2.635 9.024 -13.818 1.00 90.25 104 THR A N 1
ATOM 751 C CA . THR A 1 104 ? 3.191 10.086 -12.970 1.00 90.25 104 THR A CA 1
ATOM 752 C C . THR A 1 104 ? 2.700 11.461 -13.423 1.00 90.25 104 THR A C 1
ATOM 754 O O . THR A 1 104 ? 2.264 12.250 -12.591 1.00 90.25 104 THR A O 1
ATOM 757 N N . LEU A 1 105 ? 2.710 11.737 -14.733 1.00 90.62 105 LEU A N 1
ATOM 758 C CA . LEU A 1 105 ? 2.193 12.985 -15.302 1.00 90.62 105 LEU A CA 1
ATOM 759 C C . LEU A 1 105 ? 0.677 13.116 -15.123 1.00 90.62 105 LEU A C 1
ATOM 761 O O . LEU A 1 105 ? 0.201 14.197 -14.801 1.00 90.62 105 LEU A O 1
ATOM 765 N N . GLY A 1 106 ? -0.081 12.029 -15.283 1.00 87.94 106 GLY A N 1
ATOM 766 C CA . GLY A 1 106 ? -1.530 12.026 -15.067 1.00 87.94 106 GLY A CA 1
ATOM 767 C C . GLY A 1 106 ? -1.932 12.286 -13.613 1.00 87.94 106 GLY A C 1
ATOM 768 O O . GLY A 1 106 ? -3.027 12.782 -13.362 1.00 87.94 106 GLY A O 1
ATOM 769 N N . GLY A 1 107 ? -1.051 11.977 -12.657 1.00 83.06 107 GLY A N 1
ATOM 770 C CA . GLY A 1 107 ? -1.232 12.298 -11.242 1.00 83.06 107 GLY A CA 1
ATOM 771 C C . GLY A 1 107 ? -0.819 13.721 -10.855 1.00 83.06 107 GLY A C 1
ATOM 772 O O . GLY A 1 107 ? -1.042 14.107 -9.705 1.00 83.06 107 GLY A O 1
ATOM 773 N N . LEU A 1 108 ? -0.216 14.501 -11.763 1.00 85.06 108 LEU A N 1
ATOM 774 C CA . LEU A 1 108 ? 0.160 15.879 -11.460 1.00 85.06 108 LEU A CA 1
ATOM 775 C C . LEU A 1 108 ? -1.097 16.750 -11.321 1.00 85.06 108 LEU A C 1
ATOM 777 O O . LEU A 1 108 ? -1.939 16.772 -12.222 1.00 85.06 108 LEU A O 1
ATOM 781 N N . PRO A 1 109 ? -1.238 17.489 -10.210 1.00 80.81 109 PRO A N 1
ATOM 782 C CA . PRO A 1 109 ? -2.351 18.407 -10.043 1.00 80.81 109 PRO A CA 1
ATOM 783 C C . PRO A 1 109 ? -2.193 19.586 -11.024 1.00 80.81 109 PRO A C 1
ATOM 785 O O . PRO A 1 109 ? -1.138 20.208 -11.078 1.00 80.81 109 PRO A O 1
ATOM 788 N N . VAL A 1 110 ? -3.235 19.878 -11.813 1.00 80.94 110 VAL A N 1
ATOM 789 C CA . VAL A 1 110 ? -3.244 20.894 -12.901 1.00 80.94 110 VAL A CA 1
ATOM 790 C C . VAL A 1 110 ? -3.462 22.327 -12.367 1.00 80.94 110 VAL A C 1
ATOM 792 O O . VAL A 1 110 ? -3.857 23.224 -13.105 1.00 80.94 110 VAL A O 1
ATOM 795 N N . VAL A 1 111 ? -3.268 22.534 -11.064 1.00 70.31 111 VAL A N 1
ATOM 796 C CA . VAL A 1 111 ? -3.479 23.826 -10.385 1.00 70.31 111 VAL A CA 1
ATOM 797 C C . VAL A 1 111 ? -2.299 24.768 -10.534 1.00 70.31 111 VAL A C 1
ATOM 799 O O . VAL A 1 111 ? -1.146 24.288 -10.487 1.00 70.31 111 VAL A O 1
#

InterPro domains:
  IPR007163 Undecaprenyl phosphate translocase-like [PF04018] (24-108)
  IPR007163 Undecaprenyl phosphate translocase-like [PTHR37308] (15-110)